Protein AF-0000000084345167 (afdb_homodimer)

Organism: NCBI:txid1533

Foldseek 3Di:
DLPPDDPVRLVVLVVLLVVLQVQLVVLQVVLVVDPDPVSSVVSNVSSVVSNVVSVVSVVNVD/DLPPDDPVRLVVLVVLLVVLQVQLVVLQVVLVVDDDPVSSVVSNVSSVVSNVVSVVSVVNVD

Secondary structure (DSSP, 8-state):
------HHHHHHHHHHHHHHHHHHHHHHHHHHT---HHHHHHHHHHHHHHHHHHHHHHTTT-/------HHHHHHHHHHHHHHHHHHHHHHHHHHT---HHHHHHHHHHHHHHHHHHHHHHTTT-

Nearest PDB structures (foldseek):
  5n5e-assembly1_e  TM=8.945E-01  e=1.577E+00  Pyrococcus furiosus COM1
  6suw-assembly3_V  TM=9.178E-01  e=2.276E+00  Rhodospirillum rubrum ATCC 11170
  2n9d-assembly1_A  TM=6.264E-01  e=3.637E-01  Homo sapiens
  6zqv-assembly1_A  TM=9.246E-01  e=3.711E+00  Spondweni virus
  4fzs-assembly1_A  TM=9.688E-01  e=5.355E+00  Homo sapiens

Radius of gyration: 15.59 Å; Cα contacts (8 Å, |Δi|>4): 112; chains: 2; bounding box: 28×46×36 Å

pLDDT: mean 93.21, std 9.83, range [45.31, 98.69]

Sequence (124 aa):
MSKNLNELELQHLRHLIGAHETISNKLNDYAKNCTDQELVQILQCDAKDALNSKEKLMTFLKMSKNLNELELQHLRHLIGAHETISNKLNDYAKNCTDQELVQILQCDAKDALNSKEKLMTFLK

Solvent-accessible surface area (backbone atoms only — not comparable to full-atom values): 6704 Å² total; per-residue (Å²): 126,85,71,88,65,55,73,67,55,50,52,51,49,51,50,52,34,49,50,25,50,52,49,20,51,51,30,44,56,48,31,74,72,46,85,53,67,69,56,27,52,52,28,47,53,50,19,49,52,28,45,49,51,25,54,59,56,49,60,69,74,103,126,82,71,89,65,54,72,67,56,50,51,50,49,51,50,51,35,49,50,25,50,52,49,19,51,51,30,45,56,48,31,74,73,47,86,51,67,69,56,27,51,50,28,47,53,51,19,50,52,28,45,50,51,26,54,60,56,49,59,70,76,101

Structure (mmCIF, N/CA/C/O backbone):
data_AF-0000000084345167-model_v1
#
loop_
_entity.id
_entity.type
_entity.pdbx_description
1 polymer 'Spore coat protein'
#
loop_
_atom_site.group_PDB
_atom_site.id
_atom_site.type_symbol
_atom_site.label_atom_id
_atom_site.label_alt_id
_atom_site.label_comp_id
_atom_site.label_asym_id
_atom_site.label_entity_id
_atom_site.label_seq_id
_atom_site.pdbx_PDB_ins_code
_atom_site.Cartn_x
_atom_site.Cartn_y
_atom_site.Cartn_z
_atom_site.occupancy
_atom_site.B_iso_or_equiv
_atom_site.auth_seq_id
_atom_site.auth_comp_id
_atom_site.auth_asym_id
_atom_site.auth_atom_id
_atom_site.pdbx_PDB_model_num
ATOM 1 N N . MET A 1 1 ? 12.602 -22.656 -2.91 1 45.91 1 MET A N 1
ATOM 2 C CA . MET A 1 1 ? 11.812 -23.469 -3.838 1 45.91 1 MET A CA 1
ATOM 3 C C . MET A 1 1 ? 11.43 -22.656 -5.074 1 45.91 1 MET A C 1
ATOM 5 O O . MET A 1 1 ? 11.117 -21.469 -4.973 1 45.91 1 MET A O 1
ATOM 9 N N . SER A 1 2 ? 11.852 -22.953 -6.199 1 52.06 2 SER A N 1
ATOM 10 C CA . SER A 1 2 ? 11.68 -22.391 -7.535 1 52.06 2 SER A CA 1
ATOM 11 C C . SER A 1 2 ? 10.219 -22.062 -7.82 1 52.06 2 SER A C 1
ATOM 13 O O . SER A 1 2 ? 9.367 -22.953 -7.812 1 52.06 2 SER A O 1
ATOM 15 N N . LYS A 1 3 ? 9.633 -20.891 -7.133 1 64.5 3 LYS A N 1
ATOM 16 C CA . LYS A 1 3 ? 8.195 -20.688 -7.238 1 64.5 3 LYS A CA 1
ATOM 17 C C . LYS A 1 3 ? 7.742 -20.703 -8.695 1 64.5 3 LYS A C 1
ATOM 19 O O . LYS A 1 3 ? 8.422 -20.156 -9.57 1 64.5 3 LYS A O 1
ATOM 24 N N . ASN A 1 4 ? 7.156 -21.797 -9.219 1 77.12 4 ASN A N 1
ATOM 25 C CA . ASN A 1 4 ? 6.59 -22.047 -10.539 1 77.12 4 ASN A CA 1
ATOM 26 C C . ASN A 1 4 ? 5.512 -21.031 -10.898 1 77.12 4 ASN A C 1
ATOM 28 O O . ASN A 1 4 ? 4.32 -21.344 -10.844 1 77.12 4 ASN A O 1
ATOM 32 N N . LEU A 1 5 ? 5.965 -19.734 -10.984 1 88.19 5 LEU A N 1
ATOM 33 C CA . LEU A 1 5 ? 5.012 -18.719 -11.43 1 88.19 5 LEU A CA 1
ATOM 34 C C . LEU A 1 5 ? 5.012 -18.609 -12.945 1 88.19 5 LEU A C 1
ATOM 36 O O . LEU A 1 5 ? 6.074 -18.672 -13.578 1 88.19 5 LEU A O 1
ATOM 40 N N . ASN A 1 6 ? 3.84 -18.547 -13.531 1 88.88 6 ASN A N 1
ATOM 41 C CA . ASN A 1 6 ? 3.771 -18.328 -14.969 1 88.88 6 ASN A CA 1
ATOM 42 C C . ASN A 1 6 ? 4.004 -16.859 -15.328 1 88.88 6 ASN A C 1
ATOM 44 O O . ASN A 1 6 ? 4.191 -16.016 -14.445 1 88.88 6 ASN A O 1
ATOM 48 N N . GLU A 1 7 ? 4.043 -16.453 -16.578 1 91.5 7 GLU A N 1
ATOM 49 C CA . GLU A 1 7 ? 4.41 -15.117 -17.016 1 91.5 7 GLU A CA 1
ATOM 50 C C . GLU A 1 7 ? 3.393 -14.086 -16.562 1 91.5 7 GLU A C 1
ATOM 52 O O . GLU A 1 7 ? 3.758 -12.961 -16.188 1 91.5 7 GLU A O 1
ATOM 57 N N . LEU A 1 8 ? 2.152 -14.438 -16.5 1 91.94 8 LEU A N 1
ATOM 58 C CA . LEU A 1 8 ? 1.102 -13.523 -16.078 1 91.94 8 LEU A CA 1
ATOM 59 C C . LEU A 1 8 ? 1.226 -13.211 -14.586 1 91.94 8 LEU A C 1
ATOM 61 O O . LEU A 1 8 ? 1.088 -12.062 -14.18 1 91.94 8 LEU A O 1
ATOM 65 N N . GLU A 1 9 ? 1.53 -14.203 -13.805 1 92.75 9 GLU A N 1
ATOM 66 C CA . GLU A 1 9 ? 1.729 -14.016 -12.375 1 92.75 9 GLU A CA 1
ATOM 67 C C . GLU A 1 9 ? 2.943 -13.133 -12.094 1 92.75 9 GLU A C 1
ATOM 69 O O . GLU A 1 9 ? 2.904 -12.281 -11.203 1 92.75 9 GLU A O 1
ATOM 74 N N . LEU A 1 10 ? 3.932 -13.273 -12.914 1 93.38 10 LEU A N 1
ATOM 75 C CA . LEU A 1 10 ? 5.129 -12.453 -12.766 1 93.38 10 LEU A CA 1
ATOM 76 C C . LEU A 1 10 ? 4.824 -10.992 -13.094 1 93.38 10 LEU A C 1
ATOM 78 O O . LEU A 1 10 ? 5.301 -10.086 -12.406 1 93.38 10 LEU A O 1
ATOM 82 N N . GLN A 1 11 ? 4.039 -10.797 -14.07 1 94.88 11 GLN A N 1
ATOM 83 C CA . GLN A 1 11 ? 3.666 -9.438 -14.438 1 94.88 11 GLN A CA 1
ATOM 84 C C . GLN A 1 11 ? 2.85 -8.773 -13.328 1 94.88 11 GLN A C 1
ATOM 86 O O . GLN A 1 11 ? 3.076 -7.609 -13 1 94.88 11 GLN A O 1
ATOM 91 N N . HIS A 1 12 ? 1.928 -9.578 -12.773 1 94.88 12 HIS A N 1
ATOM 92 C CA . HIS A 1 12 ? 1.123 -9.062 -11.672 1 94.88 12 HIS A CA 1
ATOM 93 C C . HIS A 1 12 ? 1.993 -8.719 -10.469 1 94.88 12 HIS A C 1
ATOM 95 O O . HIS A 1 12 ? 1.802 -7.676 -9.836 1 94.88 12 HIS A O 1
ATOM 101 N N . LEU A 1 13 ? 2.947 -9.523 -10.188 1 95.56 13 LEU A N 1
ATOM 102 C CA . LEU A 1 13 ? 3.854 -9.281 -9.07 1 95.56 13 LEU A CA 1
ATOM 103 C C . LEU A 1 13 ? 4.652 -7.996 -9.289 1 95.56 13 LEU A C 1
ATOM 105 O O . LEU A 1 13 ? 4.789 -7.18 -8.375 1 95.56 13 LEU A O 1
ATOM 109 N N . ARG A 1 14 ? 5.043 -7.82 -10.531 1 97.12 14 ARG A N 1
ATOM 110 C CA . ARG A 1 14 ? 5.801 -6.609 -10.828 1 97.12 14 ARG A CA 1
ATOM 111 C C . ARG A 1 14 ? 4.945 -5.363 -10.633 1 97.12 14 ARG A C 1
ATOM 113 O O . ARG A 1 14 ? 5.418 -4.352 -10.117 1 97.12 14 ARG A O 1
ATOM 120 N N . HIS A 1 15 ? 3.762 -5.48 -11 1 97.44 15 HIS A N 1
ATOM 121 C CA . HIS A 1 15 ? 2.84 -4.363 -10.844 1 97.44 15 HIS A CA 1
ATOM 122 C C . HIS A 1 15 ? 2.621 -4.031 -9.367 1 97.44 15 HIS A C 1
ATOM 124 O O . HIS A 1 15 ? 2.664 -2.863 -8.977 1 97.44 15 HIS A O 1
ATOM 130 N N . LEU A 1 16 ? 2.426 -5.078 -8.617 1 97.75 16 LEU A N 1
ATOM 131 C CA . LEU A 1 16 ? 2.172 -4.883 -7.191 1 97.75 16 LEU A CA 1
ATOM 132 C C . LEU A 1 16 ? 3.406 -4.324 -6.492 1 97.75 16 LEU A C 1
ATOM 134 O O . LEU A 1 16 ? 3.293 -3.465 -5.613 1 97.75 16 LEU A O 1
ATOM 138 N N . ILE A 1 17 ? 4.508 -4.754 -6.852 1 98.19 17 ILE A N 1
ATOM 139 C CA . ILE A 1 17 ? 5.77 -4.266 -6.305 1 98.19 17 ILE A CA 1
ATOM 140 C C . ILE A 1 17 ? 5.938 -2.785 -6.633 1 98.19 17 ILE A C 1
ATOM 142 O O . ILE A 1 17 ? 6.25 -1.979 -5.754 1 98.19 17 ILE A O 1
ATOM 146 N N . GLY A 1 18 ? 5.617 -2.436 -7.84 1 98.19 18 GLY A N 1
ATOM 147 C CA . GLY A 1 18 ? 5.66 -1.041 -8.25 1 98.19 18 GLY A CA 1
ATOM 148 C C . GLY A 1 18 ? 4.664 -0.171 -7.504 1 98.19 18 GLY A C 1
ATOM 149 O O . GLY A 1 18 ? 4.98 0.96 -7.125 1 98.19 18 GLY A O 1
ATOM 150 N N . ALA A 1 19 ? 3.547 -0.668 -7.309 1 98.06 19 ALA A N 1
ATOM 151 C CA . ALA A 1 19 ? 2.514 0.063 -6.578 1 98.06 19 ALA A CA 1
ATOM 152 C C . ALA A 1 19 ? 2.936 0.313 -5.133 1 98.06 19 ALA A C 1
ATOM 154 O O . ALA A 1 19 ? 2.764 1.418 -4.613 1 98.06 19 ALA A O 1
ATOM 155 N N . HIS A 1 20 ? 3.51 -0.676 -4.496 1 98.56 20 HIS A N 1
ATOM 156 C CA . HIS A 1 20 ? 3.984 -0.505 -3.127 1 98.56 20 HIS A CA 1
ATOM 157 C C . HIS A 1 20 ? 5.133 0.496 -3.064 1 98.56 20 HIS A C 1
ATOM 159 O O . HIS A 1 20 ? 5.211 1.303 -2.133 1 98.56 20 HIS A O 1
ATOM 165 N N . GLU A 1 21 ? 6.012 0.465 -4.016 1 98.5 21 GLU A N 1
ATOM 166 C CA . GLU A 1 21 ? 7.098 1.438 -4.09 1 98.5 21 GLU A CA 1
ATOM 167 C C . GLU A 1 21 ? 6.559 2.857 -4.234 1 98.5 21 GLU A C 1
ATOM 169 O O . GLU A 1 21 ? 7.008 3.773 -3.543 1 98.5 21 GLU A O 1
ATOM 174 N N . THR A 1 22 ? 5.609 2.98 -5.102 1 98.38 22 THR A N 1
ATOM 175 C CA . THR A 1 22 ? 4.988 4.277 -5.34 1 98.38 22 THR A CA 1
ATOM 176 C C . THR A 1 22 ? 4.316 4.797 -4.07 1 98.38 22 THR A C 1
ATOM 178 O O . THR A 1 22 ? 4.512 5.953 -3.688 1 98.38 22 THR A O 1
ATOM 181 N N . ILE A 1 23 ? 3.631 3.941 -3.381 1 98.31 23 ILE A N 1
ATOM 182 C CA . ILE A 1 23 ? 2.912 4.355 -2.18 1 98.31 23 ILE A CA 1
ATOM 183 C C . ILE A 1 23 ? 3.91 4.727 -1.085 1 98.31 23 ILE A C 1
ATOM 185 O O . ILE A 1 23 ? 3.723 5.723 -0.377 1 98.31 23 ILE A O 1
ATOM 189 N N . SER A 1 24 ? 4.941 3.939 -0.91 1 98.62 24 SER A N 1
ATOM 190 C CA . SER A 1 24 ? 5.973 4.254 0.075 1 98.62 24 SER A CA 1
ATOM 191 C C . SER A 1 24 ? 6.566 5.637 -0.167 1 98.62 24 SER A C 1
ATOM 193 O O . SER A 1 24 ? 6.723 6.426 0.769 1 98.62 24 SER A O 1
ATOM 195 N N . ASN A 1 25 ? 6.836 5.91 -1.428 1 98.25 25 ASN A N 1
ATOM 196 C CA . ASN A 1 25 ? 7.418 7.203 -1.775 1 98.25 25 ASN A CA 1
ATOM 197 C C . ASN A 1 25 ? 6.453 8.344 -1.478 1 98.25 25 ASN A C 1
ATOM 199 O O . ASN A 1 25 ? 6.859 9.383 -0.946 1 98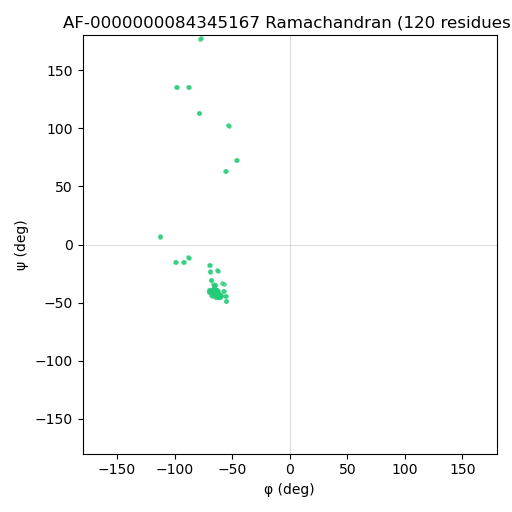.25 25 ASN A O 1
ATOM 203 N N . LYS A 1 26 ? 5.23 8.188 -1.756 1 97.88 26 LYS A N 1
ATOM 204 C CA . LYS A 1 26 ? 4.227 9.227 -1.513 1 97.88 26 LYS A CA 1
ATOM 205 C C . LYS A 1 26 ? 4.043 9.469 -0.018 1 97.88 26 LYS A C 1
ATOM 207 O O . LYS A 1 26 ? 3.918 10.617 0.417 1 97.88 26 LYS A O 1
ATOM 212 N N . LEU A 1 27 ? 3.996 8.383 0.715 1 98.31 27 LEU A N 1
ATOM 213 C CA . LEU A 1 27 ? 3.875 8.492 2.164 1 98.31 27 LEU A CA 1
ATOM 214 C C . LEU A 1 27 ? 5.051 9.266 2.752 1 98.31 27 LEU A C 1
ATOM 216 O O . LEU A 1 27 ? 4.855 10.18 3.562 1 98.31 27 LEU A O 1
ATOM 220 N N . ASN A 1 28 ? 6.238 8.961 2.279 1 98.25 28 ASN A N 1
ATOM 221 C CA . ASN A 1 28 ? 7.434 9.641 2.766 1 98.25 28 ASN A CA 1
ATOM 222 C C . ASN A 1 28 ? 7.438 11.109 2.363 1 98.25 28 ASN A C 1
ATOM 224 O O . ASN A 1 28 ? 7.785 11.977 3.17 1 98.25 28 ASN A O 1
ATOM 228 N N . ASP A 1 29 ? 7.059 11.336 1.148 1 97.44 29 ASP A N 1
ATOM 229 C CA . ASP A 1 29 ? 7.012 12.703 0.658 1 97.44 29 ASP A CA 1
ATOM 230 C C . ASP A 1 29 ? 6.027 13.547 1.466 1 97.44 29 ASP A C 1
ATOM 232 O O . ASP A 1 29 ? 6.34 14.672 1.866 1 97.44 29 ASP A O 1
ATOM 236 N N . TYR A 1 30 ? 4.91 12.961 1.723 1 96.38 30 TYR A N 1
ATOM 237 C CA . TYR A 1 30 ? 3.916 13.672 2.516 1 96.38 30 TYR A CA 1
ATOM 238 C C . TYR A 1 30 ? 4.406 13.891 3.941 1 96.38 30 TYR A C 1
ATOM 240 O O . TYR A 1 30 ? 4.211 14.961 4.52 1 96.38 30 TYR A O 1
ATOM 248 N N . ALA A 1 31 ? 5.023 12.93 4.547 1 96.81 31 ALA A N 1
ATOM 249 C CA . ALA A 1 31 ? 5.523 13.031 5.918 1 96.81 31 ALA A CA 1
ATOM 250 C C . ALA A 1 31 ? 6.512 14.18 6.059 1 96.81 31 ALA A C 1
ATOM 252 O O . ALA A 1 31 ? 6.504 14.898 7.062 1 96.81 31 ALA A O 1
ATOM 253 N N . LYS A 1 32 ? 7.289 14.461 5 1 96.25 32 LYS A N 1
ATOM 254 C CA . LYS A 1 32 ? 8.305 15.516 5.016 1 96.25 32 LYS A CA 1
ATOM 255 C C . LYS A 1 32 ? 7.66 16.891 5.062 1 96.25 32 LYS A C 1
ATOM 257 O O . LYS A 1 32 ? 8.242 17.844 5.598 1 96.25 32 LYS A O 1
ATOM 262 N N . ASN A 1 33 ? 6.465 16.938 4.605 1 91.81 33 ASN A N 1
ATOM 263 C CA . ASN A 1 33 ? 5.805 18.219 4.445 1 91.81 33 ASN A CA 1
ATOM 264 C C . ASN A 1 33 ? 4.629 18.375 5.406 1 91.81 33 ASN A C 1
ATOM 266 O O . ASN A 1 33 ? 3.84 19.312 5.285 1 91.81 33 ASN A O 1
ATOM 270 N N . CYS A 1 34 ? 4.492 17.469 6.27 1 92.44 34 CYS A N 1
ATOM 271 C CA . CYS A 1 34 ? 3.361 17.469 7.191 1 92.44 34 CYS A CA 1
ATOM 272 C C . CYS A 1 34 ? 3.764 18.062 8.539 1 92.44 34 CYS A C 1
ATOM 274 O O . CYS A 1 34 ? 4.828 17.734 9.07 1 92.44 34 CYS A O 1
ATOM 276 N N . THR A 1 35 ? 2.943 18.953 9.156 1 89.38 35 THR A N 1
ATOM 277 C CA . THR A 1 35 ? 3.316 19.656 10.375 1 89.38 35 THR A CA 1
ATOM 278 C C . THR A 1 35 ? 2.693 18.984 11.594 1 89.38 35 THR A C 1
ATOM 280 O O . THR A 1 35 ? 3.084 19.266 12.734 1 89.38 35 THR A O 1
ATOM 283 N N . ASP A 1 36 ? 1.7 18.109 11.477 1 91 36 ASP A N 1
ATOM 284 C CA . ASP A 1 36 ? 1.104 17.344 12.57 1 91 36 ASP A CA 1
ATOM 285 C C . ASP A 1 36 ? 1.98 16.156 12.953 1 91 36 ASP A C 1
ATOM 287 O O . ASP A 1 36 ? 2.09 15.188 12.203 1 91 36 ASP A O 1
ATOM 291 N N . GLN A 1 37 ? 2.527 16.188 14.117 1 91.62 37 GLN A N 1
ATOM 292 C CA . GLN A 1 37 ? 3.553 15.242 14.539 1 91.62 37 GLN A CA 1
ATOM 293 C C . GLN A 1 37 ? 2.99 13.828 14.625 1 91.62 37 GLN A C 1
ATOM 295 O O . GLN A 1 37 ? 3.684 12.859 14.312 1 91.62 37 GLN A O 1
ATOM 300 N N . GLU A 1 38 ? 1.833 13.672 15.07 1 91.69 38 GLU A N 1
ATOM 301 C CA . GLU A 1 38 ? 1.213 12.352 15.117 1 91.69 38 GLU A CA 1
ATOM 302 C C . GLU A 1 38 ? 1.036 11.773 13.719 1 91.69 38 GLU A C 1
ATOM 304 O O . GLU A 1 38 ? 1.354 10.609 13.477 1 91.69 38 GLU A O 1
ATOM 309 N N . LEU A 1 39 ? 0.567 12.562 12.836 1 93.62 39 LEU A N 1
ATOM 310 C CA . LEU A 1 39 ? 0.375 12.125 11.461 1 93.62 39 LEU A CA 1
ATOM 311 C C . LEU A 1 39 ? 1.71 11.789 10.805 1 93.62 39 LEU A C 1
ATOM 313 O O . LEU A 1 39 ? 1.816 10.805 10.07 1 93.62 39 LEU A O 1
ATOM 317 N N . VAL A 1 40 ? 2.715 12.555 11.055 1 95.62 40 VAL A N 1
ATOM 318 C CA . VAL A 1 40 ? 4.043 12.305 10.508 1 95.62 40 VAL A CA 1
ATOM 319 C C . VAL A 1 40 ? 4.516 10.906 10.914 1 95.62 40 VAL A C 1
ATOM 321 O O . VAL A 1 40 ? 5.008 10.148 10.078 1 95.62 40 VAL A O 1
ATOM 324 N N . GLN A 1 41 ? 4.27 10.5 12.086 1 96.31 41 GLN A N 1
ATOM 325 C CA . GLN A 1 41 ? 4.691 9.188 12.57 1 96.31 41 GLN A CA 1
ATOM 326 C C . GLN A 1 41 ? 3.906 8.07 11.898 1 96.31 41 GLN A C 1
ATOM 328 O O . GLN A 1 41 ? 4.48 7.047 11.508 1 96.31 41 GLN A O 1
ATOM 333 N N . ILE A 1 42 ? 2.699 8.352 11.773 1 95.88 42 ILE A N 1
ATOM 334 C CA . ILE A 1 42 ? 1.848 7.34 11.156 1 95.88 42 ILE A CA 1
ATOM 335 C C . ILE A 1 42 ? 2.246 7.16 9.688 1 95.88 42 ILE A C 1
ATOM 337 O O . ILE A 1 42 ? 2.367 6.031 9.203 1 95.88 42 ILE A O 1
ATOM 341 N N . LEU A 1 43 ? 2.488 8.297 9.07 1 97.81 43 LEU A N 1
ATOM 342 C CA . LEU A 1 43 ? 2.883 8.25 7.664 1 97.81 43 LEU A CA 1
ATOM 343 C C . LEU A 1 43 ? 4.211 7.516 7.5 1 97.81 43 LEU A C 1
ATOM 345 O O . LEU A 1 43 ? 4.363 6.707 6.582 1 97.81 43 LEU A O 1
ATOM 349 N N . GLN A 1 44 ? 5.102 7.688 8.312 1 98.12 44 GLN A N 1
ATOM 350 C CA . GLN A 1 44 ? 6.406 7.043 8.234 1 98.12 44 GLN A CA 1
ATOM 351 C C . GLN A 1 44 ? 6.301 5.547 8.516 1 98.12 44 GLN A C 1
ATOM 353 O O . GLN A 1 44 ? 6.961 4.738 7.855 1 98.12 44 GLN A O 1
ATOM 358 N N . CYS A 1 45 ? 5.508 5.176 9.43 1 97.5 45 CYS A N 1
ATOM 359 C CA . CYS A 1 45 ? 5.285 3.764 9.711 1 97.5 45 CYS A CA 1
ATOM 360 C C . CYS A 1 45 ? 4.648 3.062 8.516 1 97.5 45 CYS A C 1
ATOM 362 O O . CYS A 1 45 ? 5.078 1.975 8.125 1 97.5 45 CYS A O 1
ATOM 364 N N . ASP A 1 46 ? 3.707 3.736 7.938 1 98 46 ASP A N 1
ATOM 365 C CA . ASP A 1 46 ? 3.033 3.172 6.773 1 98 46 ASP A CA 1
ATOM 366 C C . ASP A 1 46 ? 3.992 3.039 5.594 1 98 46 ASP A C 1
ATOM 368 O O . ASP A 1 46 ? 3.904 2.082 4.82 1 98 46 ASP A O 1
ATOM 372 N N . ALA A 1 47 ? 4.859 3.963 5.488 1 98.5 47 ALA A N 1
ATOM 373 C CA . ALA A 1 47 ? 5.855 3.9 4.422 1 98.5 47 ALA A CA 1
ATOM 374 C C . ALA A 1 47 ? 6.766 2.688 4.59 1 98.5 47 ALA A C 1
ATOM 376 O O . ALA A 1 47 ? 7.074 1.995 3.619 1 98.5 47 ALA A O 1
ATOM 377 N N . LYS A 1 48 ? 7.102 2.416 5.77 1 98.19 48 LYS A N 1
ATOM 378 C CA . LYS A 1 48 ? 7.938 1.255 6.062 1 98.19 48 LYS A CA 1
ATOM 379 C C . LYS A 1 48 ? 7.191 -0.046 5.781 1 98.19 48 LYS A C 1
ATOM 381 O O . LYS A 1 48 ? 7.77 -0.993 5.242 1 98.19 48 LYS A O 1
ATOM 386 N N . ASP A 1 49 ? 5.98 -0.014 6.168 1 97.62 49 ASP A N 1
ATOM 387 C CA . ASP A 1 49 ? 5.172 -1.201 5.91 1 97.62 49 ASP A CA 1
ATOM 388 C C . ASP A 1 49 ? 5.055 -1.471 4.41 1 97.62 49 ASP A C 1
ATOM 390 O O . ASP A 1 49 ? 5.16 -2.617 3.971 1 97.62 49 ASP A O 1
ATOM 394 N N . ALA A 1 50 ? 4.848 -0.419 3.68 1 98.31 50 ALA A N 1
ATOM 395 C CA . ALA A 1 50 ? 4.754 -0.56 2.229 1 98.31 50 ALA A CA 1
ATOM 396 C C . ALA A 1 50 ? 6.07 -1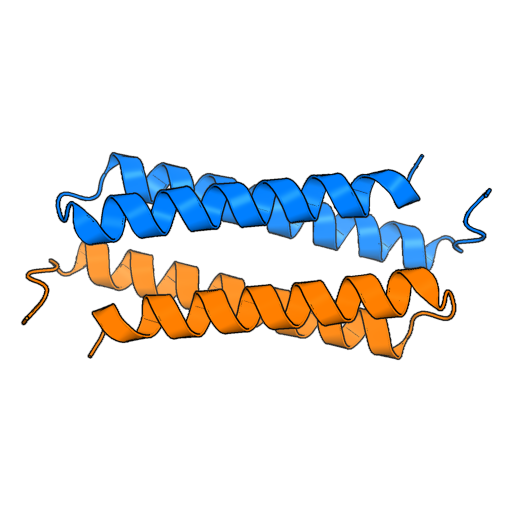.058 1.639 1 98.31 50 ALA A C 1
ATOM 398 O O . ALA A 1 50 ? 6.074 -1.896 0.734 1 98.31 50 ALA A O 1
ATOM 399 N N . LEU A 1 51 ? 7.152 -0.593 2.148 1 98.25 51 LEU A N 1
ATOM 400 C CA . LEU A 1 51 ? 8.469 -1.036 1.695 1 98.25 51 LEU A CA 1
ATOM 401 C C . LEU A 1 51 ? 8.688 -2.51 2.023 1 98.25 51 LEU A C 1
ATOM 403 O O . LEU A 1 51 ? 9.195 -3.266 1.195 1 98.25 51 LEU A O 1
ATOM 407 N N . ASN A 1 52 ? 8.273 -2.906 3.182 1 97.62 52 ASN A N 1
ATOM 408 C CA . ASN A 1 52 ? 8.383 -4.305 3.588 1 97.62 52 ASN A CA 1
ATOM 409 C C . ASN A 1 52 ? 7.559 -5.215 2.678 1 97.62 52 ASN A C 1
ATOM 411 O O . ASN A 1 52 ? 8.008 -6.301 2.309 1 97.62 52 ASN A O 1
ATOM 415 N N . SER A 1 53 ? 6.391 -4.754 2.385 1 97.5 53 SER A N 1
ATOM 416 C CA . SER A 1 53 ? 5.551 -5.527 1.475 1 97.5 53 SER A CA 1
ATOM 417 C C . SER A 1 53 ? 6.215 -5.68 0.109 1 97.5 53 SER A C 1
ATOM 419 O O . SER A 1 53 ? 6.215 -6.77 -0.468 1 97.5 53 SER A O 1
ATOM 421 N N . LYS A 1 54 ? 6.75 -4.645 -0.381 1 97.94 54 LYS A N 1
ATOM 422 C CA . LYS A 1 54 ? 7.492 -4.684 -1.638 1 97.94 54 LYS A CA 1
ATOM 423 C C . LYS A 1 54 ? 8.602 -5.723 -1.589 1 97.94 54 LYS A C 1
ATOM 425 O O . LYS A 1 54 ? 8.734 -6.547 -2.498 1 97.94 54 LYS A O 1
ATOM 430 N N . GLU A 1 55 ? 9.336 -5.668 -0.55 1 97.19 55 GLU A N 1
ATOM 431 C CA . GLU A 1 55 ? 10.5 -6.547 -0.416 1 97.19 55 GLU A CA 1
ATOM 432 C C . GLU A 1 55 ? 10.07 -8.008 -0.309 1 97.19 55 GLU A C 1
ATOM 434 O O . GLU A 1 55 ? 10.703 -8.891 -0.896 1 97.19 55 GLU A O 1
ATOM 439 N N . LYS A 1 56 ? 9.062 -8.258 0.393 1 96 56 LYS A N 1
ATOM 440 C CA . LYS A 1 56 ? 8.531 -9.617 0.533 1 96 56 LYS A CA 1
ATOM 441 C C . LYS A 1 56 ? 8.102 -10.18 -0.818 1 96 56 LYS A C 1
ATOM 443 O O . LYS A 1 56 ? 8.43 -11.32 -1.153 1 96 56 LYS A O 1
ATOM 448 N N . LEU A 1 57 ? 7.414 -9.383 -1.571 1 95.94 57 LEU A N 1
ATOM 449 C CA . LEU A 1 57 ? 6.938 -9.836 -2.875 1 95.94 57 LEU A CA 1
ATOM 450 C C . LEU A 1 57 ? 8.102 -10.031 -3.838 1 95.94 57 LEU A C 1
ATOM 452 O O . LEU A 1 57 ? 8.062 -10.93 -4.688 1 95.94 57 LEU A O 1
ATOM 456 N N . MET A 1 58 ? 9.094 -9.273 -3.648 1 95.56 58 MET A N 1
ATOM 457 C CA . MET A 1 58 ? 10.266 -9.336 -4.516 1 95.56 58 MET A CA 1
ATOM 458 C C . MET A 1 58 ? 10.945 -10.703 -4.422 1 95.56 58 MET A C 1
ATOM 460 O O . MET A 1 58 ? 11.586 -11.156 -5.371 1 95.56 58 MET A O 1
ATOM 464 N N . THR A 1 59 ? 10.742 -11.422 -3.369 1 94.25 59 THR A N 1
ATOM 465 C CA . THR A 1 59 ? 11.383 -12.711 -3.17 1 94.25 59 THR A CA 1
ATOM 466 C C . THR A 1 59 ? 10.82 -13.75 -4.137 1 94.25 59 THR A C 1
ATOM 468 O O . THR A 1 59 ? 11.461 -14.766 -4.41 1 94.25 59 THR A O 1
ATOM 471 N N . PHE A 1 60 ? 9.711 -13.523 -4.715 1 92.06 60 PHE A N 1
ATOM 472 C CA . PHE A 1 60 ? 9.078 -14.453 -5.641 1 92.06 60 PHE A CA 1
ATOM 473 C C . PHE A 1 60 ? 9.57 -14.219 -7.066 1 92.06 60 PHE A C 1
ATOM 475 O O . PHE A 1 60 ? 9.305 -15.023 -7.961 1 92.06 60 PHE A O 1
ATOM 482 N N . LEU A 1 61 ? 10.258 -13.125 -7.219 1 90 61 LEU A N 1
ATOM 483 C CA . LEU A 1 61 ? 10.789 -12.836 -8.547 1 90 61 LEU A CA 1
ATOM 484 C C . LEU A 1 61 ? 12.203 -13.383 -8.695 1 90 61 LEU A C 1
ATOM 486 O O . LEU A 1 61 ? 12.742 -13.43 -9.805 1 90 61 LEU A O 1
ATOM 490 N N . LYS A 1 62 ? 12.836 -13.734 -7.613 1 82.31 62 LYS A N 1
ATOM 491 C CA . LYS A 1 62 ? 14.188 -14.289 -7.648 1 82.31 62 LYS A CA 1
ATOM 492 C C . LYS A 1 62 ? 14.156 -15.797 -7.887 1 82.31 62 LYS A C 1
ATOM 494 O O . LYS A 1 62 ? 13.18 -16.469 -7.539 1 82.31 62 LYS A O 1
ATOM 499 N N . MET B 1 1 ? -9.25 14.438 19.297 1 45.31 1 MET B N 1
ATOM 500 C CA . MET B 1 1 ? -8.688 15.773 19.156 1 45.31 1 MET B CA 1
ATOM 501 C C . MET B 1 1 ? -8.773 16.266 17.719 1 45.31 1 MET B C 1
ATOM 503 O O . MET B 1 1 ? -8.586 15.492 16.781 1 45.31 1 MET B O 1
ATOM 507 N N . SER B 1 2 ? -9.445 17.25 17.391 1 52.62 2 SER B N 1
ATOM 508 C CA . SER B 1 2 ? -9.734 17.953 16.156 1 52.62 2 SER B CA 1
ATOM 509 C C . SER B 1 2 ? -8.461 18.203 15.352 1 52.62 2 SER B C 1
ATOM 511 O O . SER B 1 2 ? -7.555 18.891 15.82 1 52.62 2 SER B O 1
ATOM 513 N N . LYS B 1 3 ? -7.828 17.047 14.664 1 64.31 3 LYS B N 1
ATOM 514 C CA . LYS B 1 3 ? -6.512 17.234 14.062 1 64.31 3 LYS B CA 1
ATOM 515 C C . LYS B 1 3 ? -6.508 18.422 13.117 1 64.31 3 LYS B C 1
ATOM 517 O O . LYS B 1 3 ? -7.488 18.672 12.406 1 64.31 3 LYS B O 1
ATOM 522 N N . ASN B 1 4 ? -5.977 19.594 13.477 1 77.12 4 ASN B N 1
ATOM 523 C CA . ASN B 1 4 ? -5.816 20.859 12.75 1 77.12 4 ASN B CA 1
ATOM 524 C C . ASN B 1 4 ? -5.055 20.656 11.445 1 77.12 4 ASN B C 1
ATOM 526 O O . ASN B 1 4 ? -3.867 20.969 11.359 1 77.12 4 ASN B O 1
ATOM 530 N N . LEU B 1 5 ? -5.707 19.828 10.531 1 88.62 5 LEU B N 1
ATOM 531 C CA . LEU B 1 5 ? -5.094 19.688 9.219 1 88.62 5 LEU B CA 1
ATOM 532 C C . LEU B 1 5 ? -5.582 20.766 8.266 1 88.62 5 LEU B C 1
ATOM 534 O O . LEU B 1 5 ? -6.762 21.125 8.281 1 88.62 5 LEU B O 1
ATOM 538 N N . ASN B 1 6 ? -4.66 21.359 7.531 1 89.12 6 ASN B N 1
ATOM 539 C CA . ASN B 1 6 ? -5.07 22.328 6.523 1 89.12 6 ASN B CA 1
ATOM 540 C C . ASN B 1 6 ? -5.617 21.641 5.273 1 89.12 6 ASN B C 1
ATOM 542 O O . ASN B 1 6 ? -5.645 20.422 5.191 1 89.12 6 ASN B O 1
ATOM 546 N N . GLU B 1 7 ? -6.086 22.344 4.27 1 91.69 7 GLU B N 1
ATOM 547 C CA . GLU B 1 7 ? -6.766 21.797 3.1 1 91.69 7 GLU B CA 1
ATOM 548 C C . GLU B 1 7 ? -5.816 20.938 2.264 1 91.69 7 GLU B C 1
ATOM 550 O O . GLU B 1 7 ? -6.215 19.906 1.723 1 91.69 7 GLU B O 1
ATOM 555 N N . LEU B 1 8 ? -4.59 21.312 2.184 1 92.19 8 LEU B N 1
ATOM 556 C CA . LEU B 1 8 ? -3.607 20.562 1.408 1 92.19 8 LEU B CA 1
ATOM 557 C C . LEU B 1 8 ? -3.318 19.219 2.055 1 92.1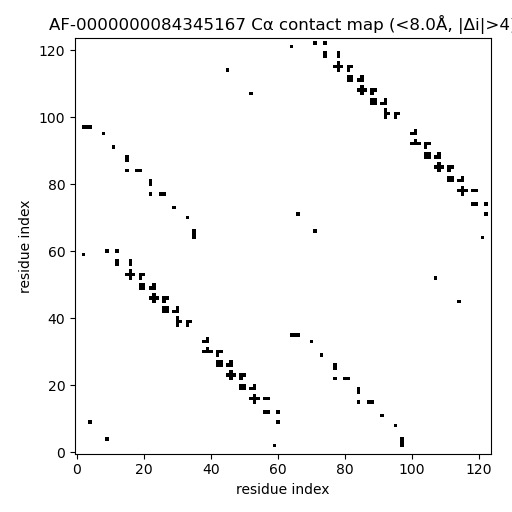9 8 LEU B C 1
ATOM 559 O O . LEU B 1 8 ? -3.234 18.203 1.363 1 92.19 8 LEU B O 1
ATOM 563 N N . GLU B 1 9 ? -3.211 19.203 3.352 1 93 9 GLU B N 1
ATOM 564 C CA . GLU B 1 9 ? -2.988 17.953 4.086 1 93 9 GLU B CA 1
ATOM 565 C C . GLU B 1 9 ? -4.176 17.016 3.938 1 93 9 GLU B C 1
ATOM 567 O O . GLU B 1 9 ? -3.998 15.797 3.783 1 93 9 GLU B O 1
ATOM 572 N N . LEU B 1 10 ? -5.336 17.578 3.881 1 93.5 10 LEU B N 1
ATOM 573 C CA . LEU B 1 10 ? -6.539 16.766 3.695 1 93.5 10 LEU B CA 1
ATOM 574 C C . LEU B 1 10 ? -6.57 16.156 2.303 1 93.5 10 LEU B C 1
ATOM 576 O O . LEU B 1 10 ? -6.938 14.984 2.145 1 93.5 10 LEU B O 1
ATOM 580 N N . GLN B 1 11 ? -6.16 16.891 1.362 1 94.94 11 GLN B N 1
ATOM 581 C CA . GLN B 1 11 ? -6.121 16.359 -0 1 94.94 11 GLN B CA 1
ATOM 582 C C . GLN B 1 11 ? -5.117 15.227 -0.126 1 94.94 11 GLN B C 1
ATOM 584 O O . GLN B 1 11 ? -5.402 14.211 -0.759 1 94.94 11 GLN B O 1
ATOM 589 N N . HIS B 1 12 ? -3.965 15.445 0.526 1 94.94 12 HIS B N 1
ATOM 590 C CA . HIS B 1 12 ? -2.951 14.391 0.504 1 94.94 12 HIS B CA 1
ATOM 591 C C . HIS B 1 12 ? -3.453 13.125 1.191 1 94.94 12 HIS B C 1
ATOM 593 O O . HIS B 1 12 ? -3.232 12.023 0.697 1 94.94 12 HIS B O 1
ATOM 599 N N . LEU B 1 13 ? -4.137 13.273 2.26 1 95.69 13 LEU B N 1
ATOM 600 C CA . LEU B 1 13 ? -4.688 12.133 2.982 1 95.69 13 LEU B CA 1
ATOM 601 C C . LEU B 1 13 ? -5.695 11.375 2.121 1 95.69 13 LEU B C 1
ATOM 603 O O . LEU B 1 13 ? -5.668 10.148 2.059 1 95.69 13 LEU B O 1
ATOM 607 N N . ARG B 1 14 ? -6.48 12.156 1.399 1 97.12 14 ARG B N 1
ATOM 608 C CA . ARG B 1 14 ? -7.465 11.508 0.54 1 97.12 14 ARG B CA 1
ATOM 609 C C . ARG B 1 14 ? -6.785 10.703 -0.565 1 97.12 14 ARG B C 1
ATOM 611 O O . ARG B 1 14 ? -7.227 9.602 -0.897 1 97.12 14 ARG B O 1
ATOM 618 N N . HIS B 1 15 ? -5.762 11.234 -1.047 1 97.44 15 HIS B N 1
ATOM 619 C CA . HIS B 1 15 ? -5.016 10.547 -2.092 1 97.44 15 HIS B CA 1
ATOM 620 C C . HIS B 1 15 ? -4.41 9.242 -1.57 1 97.44 15 HIS B C 1
ATOM 622 O O . HIS B 1 15 ? -4.508 8.203 -2.225 1 97.44 15 HIS B O 1
ATOM 628 N N . LEU B 1 16 ? -3.838 9.352 -0.4 1 97.75 16 LEU B N 1
ATOM 629 C CA . LEU B 1 16 ? -3.197 8.18 0.187 1 97.75 16 LEU B C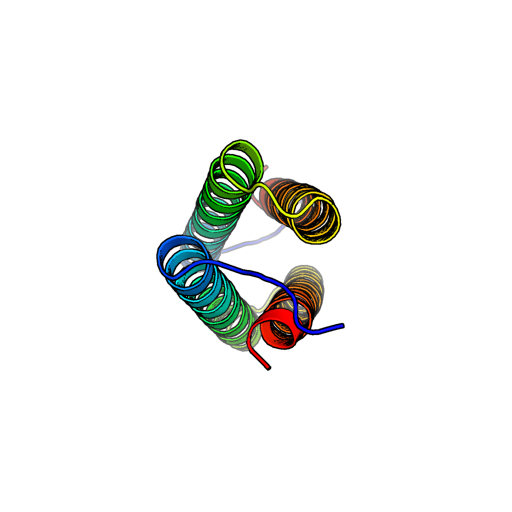A 1
ATOM 630 C C . LEU B 1 16 ? -4.23 7.109 0.529 1 97.75 16 LEU B C 1
ATOM 632 O O . LEU B 1 16 ? -3.984 5.918 0.335 1 97.75 16 LEU B O 1
ATOM 636 N N . ILE B 1 17 ? -5.312 7.5 0.998 1 98.19 17 ILE B N 1
ATOM 637 C CA . ILE B 1 17 ? -6.406 6.59 1.319 1 98.19 17 ILE B CA 1
ATOM 638 C C . ILE B 1 17 ? -6.883 5.887 0.05 1 98.19 17 ILE B C 1
ATOM 640 O O . ILE B 1 17 ? -7.027 4.66 0.03 1 98.19 17 ILE B O 1
ATOM 644 N N . GLY B 1 18 ? -7.008 6.633 -1.003 1 98.25 18 GLY B N 1
ATOM 645 C CA . GLY B 1 18 ? -7.375 6.059 -2.285 1 98.25 18 GLY B CA 1
ATOM 646 C C . GLY B 1 18 ? -6.34 5.09 -2.826 1 98.25 18 GLY B C 1
ATOM 647 O O . GLY B 1 18 ? -6.691 4.047 -3.379 1 98.25 18 GLY B O 1
ATOM 648 N N . ALA B 1 19 ? -5.152 5.414 -2.68 1 98.06 19 ALA B N 1
ATOM 649 C CA . ALA B 1 19 ? -4.066 4.551 -3.135 1 98.06 19 ALA B CA 1
ATOM 650 C C . ALA B 1 19 ? -4.062 3.227 -2.373 1 98.06 19 ALA B C 1
ATOM 652 O O . ALA B 1 19 ? -3.906 2.16 -2.971 1 98.06 19 ALA B O 1
ATOM 653 N N . HIS B 1 20 ? -4.25 3.273 -1.071 1 98.56 20 HIS B N 1
ATOM 654 C CA . HIS B 1 20 ? -4.309 2.053 -0.276 1 98.56 20 HIS B CA 1
ATOM 655 C C . HIS B 1 20 ? -5.516 1.203 -0.659 1 98.56 20 HIS B C 1
ATOM 657 O O . HIS B 1 20 ? -5.422 -0.025 -0.719 1 98.56 20 HIS B O 1
ATOM 663 N N . GLU B 1 21 ? -6.629 1.827 -0.915 1 98.5 21 GLU B N 1
ATOM 664 C CA . GLU B 1 21 ? -7.816 1.108 -1.369 1 98.5 21 GLU B CA 1
ATOM 665 C C . GLU B 1 21 ? -7.562 0.41 -2.701 1 98.5 21 GLU B C 1
ATOM 667 O O . GLU B 1 21 ? -7.914 -0.759 -2.873 1 98.5 21 GLU B O 1
ATOM 672 N N . THR B 1 22 ? -6.961 1.132 -3.584 1 98.38 22 THR B N 1
ATOM 673 C CA . THR B 1 22 ? -6.641 0.587 -4.898 1 98.38 22 THR B CA 1
ATOM 674 C C . THR B 1 22 ? -5.703 -0.61 -4.773 1 98.38 22 THR B C 1
ATOM 676 O O . THR B 1 22 ? -5.941 -1.657 -5.379 1 98.38 22 THR B O 1
ATOM 679 N N . ILE B 1 23 ? -4.711 -0.499 -3.93 1 98.31 23 ILE B N 1
ATOM 680 C CA . ILE B 1 23 ? -3.732 -1.57 -3.773 1 98.31 23 ILE B CA 1
ATOM 681 C C . ILE B 1 23 ? -4.398 -2.787 -3.137 1 98.31 23 ILE B C 1
ATOM 683 O O . ILE B 1 23 ? -4.164 -3.924 -3.555 1 98.31 23 ILE B O 1
ATOM 687 N N . SER B 1 24 ? -5.195 -2.578 -2.127 1 98.69 24 SER B N 1
ATOM 688 C CA . SER B 1 24 ? -5.914 -3.68 -1.496 1 98.69 24 SER B CA 1
ATOM 689 C C . SER B 1 24 ? -6.754 -4.449 -2.512 1 98.69 24 SER B C 1
ATOM 691 O O . SER B 1 24 ? -6.734 -5.684 -2.535 1 98.69 24 SER B O 1
ATOM 693 N N . ASN B 1 25 ? -7.434 -3.691 -3.344 1 98.25 25 ASN B N 1
ATOM 694 C CA . ASN B 1 25 ? -8.273 -4.32 -4.355 1 98.25 25 ASN B CA 1
ATOM 695 C C . ASN B 1 25 ? -7.445 -5.125 -5.352 1 98.25 25 ASN B C 1
ATOM 697 O O . ASN B 1 25 ? -7.82 -6.242 -5.719 1 98.25 25 ASN B O 1
ATOM 701 N N . LYS B 1 26 ? -6.355 -4.633 -5.77 1 97.88 26 LYS B N 1
ATOM 702 C CA . LYS B 1 26 ? -5.492 -5.32 -6.727 1 97.88 26 LYS B CA 1
ATOM 703 C C . LYS B 1 26 ? -4.898 -6.59 -6.117 1 97.88 26 LYS B C 1
ATOM 705 O O . LYS B 1 26 ? -4.82 -7.625 -6.785 1 97.88 26 LYS B O 1
ATOM 710 N N . LEU B 1 27 ? -4.477 -6.465 -4.879 1 98.31 27 LEU B N 1
ATOM 711 C CA . LEU B 1 27 ? -3.939 -7.625 -4.172 1 98.31 27 LEU B CA 1
ATOM 712 C C . LEU B 1 27 ? -4.984 -8.734 -4.074 1 98.31 27 LEU B C 1
ATOM 714 O O . LEU B 1 27 ? -4.691 -9.891 -4.367 1 98.31 27 LEU B O 1
ATOM 718 N N . ASN B 1 28 ? -6.191 -8.352 -3.748 1 98.25 28 ASN B N 1
ATOM 719 C CA . ASN B 1 28 ? -7.27 -9.328 -3.631 1 98.25 28 ASN B CA 1
ATOM 720 C C . ASN B 1 28 ? -7.613 -9.945 -4.98 1 98.25 28 ASN B C 1
ATOM 722 O O . ASN B 1 28 ? -7.828 -11.156 -5.078 1 98.25 28 ASN B O 1
ATOM 726 N N . ASP B 1 29 ? -7.664 -9.094 -5.961 1 97.5 29 ASP B N 1
ATOM 727 C CA . ASP B 1 29 ? -7.973 -9.578 -7.305 1 97.5 29 ASP B CA 1
ATOM 728 C C . ASP B 1 29 ? -6.922 -10.578 -7.777 1 97.5 29 ASP B C 1
ATOM 730 O O . ASP B 1 29 ? -7.266 -11.641 -8.312 1 97.5 29 ASP B O 1
ATOM 734 N N . TYR B 1 30 ? -5.715 -10.25 -7.523 1 96.38 30 TYR B N 1
ATOM 735 C CA . TYR B 1 30 ? -4.645 -11.164 -7.914 1 96.38 30 TYR B CA 1
ATOM 736 C C . TYR B 1 30 ? -4.711 -12.453 -7.117 1 96.38 30 TYR B C 1
ATOM 738 O O . TYR B 1 30 ? -4.516 -13.547 -7.664 1 96.38 30 TYR B O 1
ATOM 746 N N . ALA B 1 31 ? -4.953 -12.414 -5.852 1 96.81 31 ALA B N 1
ATOM 747 C CA . ALA B 1 31 ? -5.027 -13.586 -4.996 1 96.81 31 ALA B CA 1
ATOM 748 C C . ALA B 1 31 ? -6.086 -14.57 -5.496 1 96.81 31 ALA B C 1
ATOM 750 O O . ALA B 1 31 ? -5.879 -15.781 -5.473 1 96.81 31 ALA B O 1
ATOM 751 N N . LYS B 1 32 ? -7.18 -14.031 -6.07 1 96.31 32 LYS B N 1
ATOM 752 C CA . LYS B 1 32 ? -8.281 -14.859 -6.555 1 96.31 32 LYS B CA 1
ATOM 753 C C . LYS B 1 32 ? -7.871 -15.664 -7.781 1 96.31 32 LYS B C 1
ATOM 755 O O . LYS B 1 32 ? -8.406 -16.75 -8.023 1 96.31 32 LYS B O 1
ATOM 760 N N . ASN B 1 33 ? -6.887 -15.172 -8.43 1 91.75 33 ASN B N 1
ATOM 761 C CA . ASN B 1 33 ? -6.508 -15.766 -9.711 1 91.75 33 ASN B CA 1
ATOM 762 C C . ASN B 1 33 ? -5.141 -16.438 -9.633 1 91.75 33 ASN B C 1
ATOM 764 O O . ASN B 1 33 ? -4.582 -16.828 -10.656 1 91.75 33 ASN B O 1
ATOM 768 N N . CYS B 1 34 ? -4.609 -16.5 -8.484 1 92.38 34 CYS B N 1
ATOM 769 C CA . CYS B 1 34 ? -3.27 -17.047 -8.32 1 92.38 34 C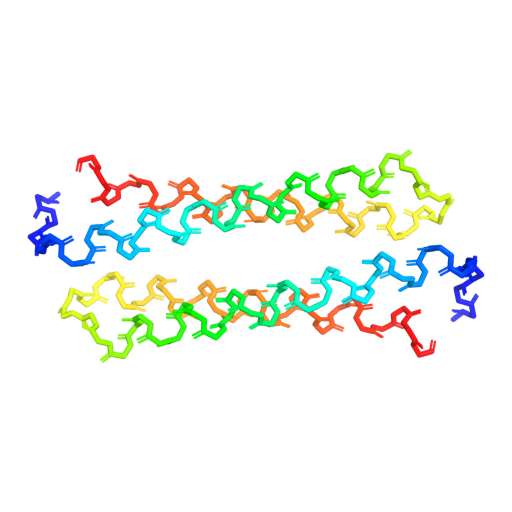YS B CA 1
ATOM 770 C C . CYS B 1 34 ? -3.332 -18.5 -7.859 1 92.38 34 CYS B C 1
ATOM 772 O O . CYS B 1 34 ? -4.125 -18.844 -6.98 1 92.38 34 CYS B O 1
ATOM 774 N N . THR B 1 35 ? -2.516 -19.406 -8.445 1 89.06 35 THR B N 1
ATOM 775 C CA . THR B 1 35 ? -2.607 -20.828 -8.156 1 89.06 35 THR B CA 1
ATOM 776 C C . THR B 1 35 ? -1.547 -21.25 -7.145 1 89.06 35 THR B C 1
ATOM 778 O O . THR B 1 35 ? -1.615 -22.344 -6.586 1 89.06 35 THR B O 1
ATOM 781 N N . ASP B 1 36 ? -0.509 -20.469 -6.855 1 90.81 36 ASP B N 1
ATOM 782 C CA . ASP B 1 36 ? 0.5 -20.75 -5.84 1 90.81 36 ASP B CA 1
ATOM 783 C C . ASP B 1 36 ? -0.027 -20.422 -4.441 1 90.81 36 ASP B C 1
ATOM 785 O O . ASP B 1 36 ? -0.21 -19.25 -4.098 1 90.81 36 ASP B O 1
ATOM 789 N N . GLN B 1 37 ? -0.198 -21.406 -3.656 1 91.56 37 GLN B N 1
ATOM 790 C CA . GLN B 1 37 ? -0.893 -21.281 -2.379 1 91.56 37 GLN B CA 1
ATOM 791 C C . GLN B 1 37 ? -0.127 -20.375 -1.422 1 91.56 37 GLN B C 1
ATOM 793 O O . GLN B 1 37 ? -0.732 -19.641 -0.647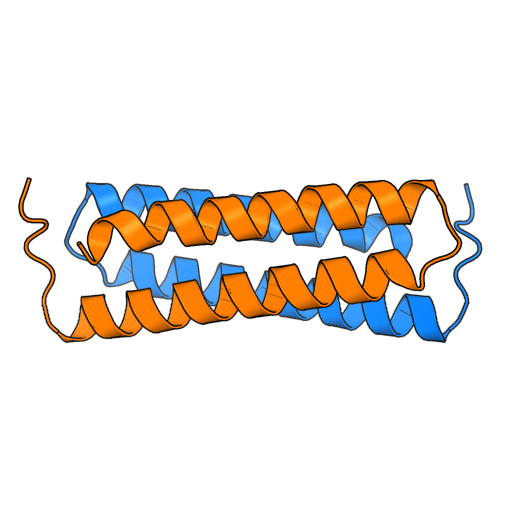 1 91.56 37 GLN B O 1
ATOM 798 N N . GLU B 1 38 ? 1.125 -20.453 -1.391 1 91.69 38 GLU B N 1
ATOM 799 C CA . GLU B 1 38 ? 1.922 -19.562 -0.543 1 91.69 38 GLU B CA 1
ATOM 800 C C . GLU B 1 38 ? 1.754 -18.109 -0.954 1 91.69 38 GLU B C 1
ATOM 802 O O . GLU B 1 38 ? 1.557 -17.234 -0.104 1 91.69 38 GLU B O 1
ATOM 807 N N . LEU B 1 39 ? 1.802 -17.859 -2.205 1 93.56 39 LEU B N 1
ATOM 808 C CA . LEU B 1 39 ? 1.634 -16.516 -2.713 1 93.56 39 LEU B CA 1
ATOM 809 C C . LEU B 1 39 ? 0.229 -15.992 -2.424 1 93.56 39 LEU B C 1
ATOM 811 O O . LEU B 1 39 ? 0.055 -14.82 -2.064 1 93.56 39 LEU B O 1
ATOM 815 N N . VAL B 1 40 ? -0.758 -16.812 -2.553 1 95.69 40 VAL B N 1
ATOM 816 C CA . VAL B 1 40 ? -2.137 -16.422 -2.271 1 95.69 40 VAL B CA 1
ATOM 817 C C . VAL B 1 40 ? -2.25 -15.93 -0.833 1 95.69 40 VAL B C 1
ATOM 819 O O . VAL B 1 40 ? -2.852 -14.883 -0.579 1 95.69 40 VAL B O 1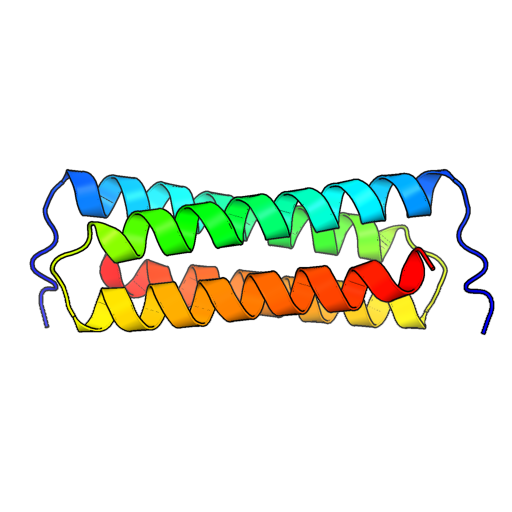
ATOM 822 N N . GLN B 1 41 ? -1.608 -16.531 0.071 1 96.38 41 GLN B N 1
ATOM 823 C CA . GLN B 1 41 ? -1.662 -16.141 1.476 1 96.38 41 GLN B CA 1
ATOM 824 C C . GLN B 1 41 ? -0.958 -14.805 1.704 1 96.38 41 GLN B C 1
ATOM 826 O O . GLN B 1 41 ? -1.461 -13.953 2.436 1 96.38 41 GLN B O 1
ATOM 831 N N . ILE B 1 42 ? 0.102 -14.719 1.05 1 95.88 42 ILE B N 1
ATOM 832 C CA . ILE B 1 42 ? 0.866 -13.484 1.203 1 95.88 42 ILE B CA 1
ATOM 833 C C . ILE B 1 42 ? 0.074 -12.312 0.628 1 95.88 42 ILE B C 1
ATOM 835 O O . ILE B 1 42 ? -0.02 -11.25 1.253 1 95.88 42 ILE B O 1
ATOM 839 N N . LEU B 1 43 ? -0.517 -12.586 -0.507 1 97.75 43 LEU B N 1
ATOM 840 C CA . LEU B 1 43 ? -1.305 -11.539 -1.151 1 97.75 43 LEU B CA 1
ATOM 841 C C . LEU B 1 43 ? -2.496 -11.141 -0.286 1 97.75 43 LEU B C 1
ATOM 843 O O . LEU B 1 43 ? -2.799 -9.953 -0.144 1 97.75 43 LEU B O 1
ATOM 847 N N . GLN B 1 44 ? -3.105 -12.008 0.318 1 98.12 44 GLN B N 1
ATOM 848 C CA . GLN B 1 44 ? -4.266 -11.734 1.16 1 98.12 44 GLN B CA 1
ATOM 849 C C . GLN B 1 44 ? -3.859 -10.992 2.43 1 98.12 44 GLN B C 1
ATOM 851 O O . GLN B 1 44 ? -4.562 -10.078 2.873 1 98.12 44 GLN B O 1
ATOM 856 N N . CYS B 1 45 ? -2.779 -11.336 2.986 1 97.5 45 CYS B N 1
ATOM 857 C CA . CYS B 1 45 ? -2.273 -10.633 4.16 1 97.5 45 CYS B CA 1
ATOM 858 C C . CYS B 1 45 ? -1.933 -9.188 3.824 1 97.5 45 CYS B C 1
ATOM 860 O O . CYS B 1 45 ? -2.297 -8.266 4.562 1 97.5 45 CYS B O 1
ATOM 862 N N . ASP B 1 46 ? -1.325 -9.023 2.693 1 98 46 ASP B N 1
ATOM 863 C CA . ASP B 1 46 ? -0.959 -7.68 2.258 1 98 46 ASP B CA 1
ATOM 864 C C . ASP B 1 46 ? -2.201 -6.836 1.977 1 98 46 ASP B C 1
ATOM 866 O O . ASP B 1 46 ? -2.213 -5.629 2.238 1 98 46 ASP B O 1
ATOM 870 N N . ALA B 1 47 ? -3.189 -7.473 1.476 1 98.5 47 ALA B N 1
ATOM 871 C CA . ALA B 1 47 ? -4.441 -6.766 1.216 1 98.5 47 ALA B CA 1
ATOM 872 C C . ALA B 1 47 ? -5.07 -6.27 2.514 1 98.5 47 ALA B C 1
ATOM 874 O O . ALA B 1 47 ? -5.559 -5.137 2.582 1 98.5 47 ALA B O 1
ATOM 875 N N . LYS B 1 48 ? -4.988 -7.043 3.496 1 98.25 48 LYS B N 1
ATOM 876 C CA . LYS B 1 48 ? -5.516 -6.664 4.805 1 98.25 48 LYS B CA 1
ATOM 877 C C . LYS B 1 48 ? -4.711 -5.52 5.41 1 98.25 48 LYS B C 1
ATOM 879 O O . LYS B 1 48 ? -5.277 -4.598 6 1 98.25 48 LYS B O 1
ATOM 884 N N . ASP B 1 49 ? -3.457 -5.648 5.242 1 97.62 49 ASP B N 1
ATOM 885 C CA . ASP B 1 49 ? -2.598 -4.586 5.758 1 97.62 49 ASP B CA 1
ATOM 886 C C . ASP B 1 49 ? -2.9 -3.256 5.074 1 97.62 49 ASP B C 1
ATOM 888 O O . ASP B 1 49 ? -2.967 -2.215 5.73 1 97.62 49 ASP B O 1
ATOM 892 N N . ALA B 1 50 ? -3.094 -3.328 3.795 1 98.25 50 ALA B N 1
ATOM 893 C CA . ALA B 1 50 ? -3.42 -2.117 3.047 1 98.25 50 ALA B CA 1
ATOM 894 C C . ALA B 1 50 ? -4.766 -1.549 3.484 1 98.25 50 ALA B C 1
ATOM 896 O O . ALA B 1 50 ? -4.922 -0.332 3.611 1 98.25 50 ALA B O 1
ATOM 897 N N . LEU B 1 51 ? -5.691 -2.385 3.75 1 98.25 51 LEU B N 1
ATOM 898 C CA . LEU B 1 51 ? -7.004 -1.954 4.223 1 98.25 51 LEU B CA 1
ATOM 899 C C . LEU B 1 51 ? -6.898 -1.315 5.605 1 98.25 51 LEU B C 1
ATOM 901 O O . LEU B 1 51 ? -7.523 -0.285 5.867 1 98.25 51 LEU B O 1
ATOM 905 N N . ASN B 1 52 ? -6.109 -1.904 6.434 1 97.62 52 ASN B N 1
ATOM 906 C CA . ASN B 1 52 ? -5.883 -1.354 7.766 1 97.62 52 ASN B CA 1
ATOM 907 C C . ASN B 1 52 ? -5.25 0.034 7.699 1 97.62 52 ASN B C 1
ATOM 909 O O . ASN B 1 52 ? -5.629 0.929 8.461 1 97.62 52 ASN B O 1
ATOM 913 N N . SER B 1 53 ? -4.297 0.143 6.832 1 97.5 53 SER B N 1
ATOM 914 C CA . SER B 1 53 ? -3.672 1.448 6.652 1 97.5 53 SER B CA 1
ATOM 915 C C . SER B 1 53 ? -4.688 2.49 6.191 1 97.5 53 SER B C 1
ATOM 917 O O . SER B 1 53 ? -4.703 3.615 6.695 1 97.5 53 SER B O 1
ATOM 919 N N . LYS B 1 54 ? -5.496 2.143 5.285 1 97.94 54 LYS B N 1
ATOM 920 C CA . LYS B 1 54 ? -6.57 3.02 4.82 1 97.94 54 LYS B CA 1
ATOM 921 C C . LYS B 1 54 ? -7.453 3.469 5.98 1 97.94 54 LYS B C 1
ATOM 923 O O . LYS B 1 54 ? -7.73 4.66 6.133 1 97.94 54 LYS B O 1
ATOM 928 N N . GLU B 1 55 ? -7.832 2.533 6.75 1 97.19 55 GLU B N 1
ATOM 929 C CA . GLU B 1 55 ? -8.75 2.811 7.852 1 97.19 55 GLU B CA 1
ATOM 930 C C . GLU B 1 55 ? -8.102 3.707 8.898 1 97.19 55 GLU B C 1
ATOM 932 O O . GLU B 1 55 ? -8.75 4.613 9.438 1 97.19 55 GLU B O 1
ATOM 937 N N . LYS B 1 56 ? -6.91 3.48 9.188 1 96.06 56 LYS B N 1
ATOM 938 C CA . LYS B 1 56 ? -6.172 4.301 10.141 1 96.06 56 LYS B CA 1
ATOM 939 C C . LYS B 1 56 ? -6.09 5.75 9.672 1 96.06 56 LYS B C 1
ATOM 941 O O . LYS B 1 56 ? -6.332 6.676 10.453 1 96.06 56 LYS B O 1
ATOM 946 N N . LEU B 1 57 ? -5.793 5.926 8.43 1 95.94 57 LEU B N 1
ATOM 947 C CA . LEU B 1 57 ? -5.672 7.277 7.891 1 95.94 57 LEU B CA 1
ATOM 948 C C . LEU B 1 57 ? -7.031 7.969 7.848 1 95.94 57 LEU B C 1
ATOM 950 O O . LEU B 1 57 ? -7.117 9.188 8.031 1 95.94 57 LEU B O 1
ATOM 954 N N . MET B 1 58 ? -8.016 7.199 7.676 1 95.56 58 MET B N 1
ATOM 955 C CA . MET B 1 58 ? -9.375 7.73 7.582 1 95.56 58 MET B CA 1
ATOM 956 C C . MET B 1 58 ? -9.781 8.422 8.883 1 95.56 58 MET B C 1
ATOM 958 O O . MET B 1 58 ? -10.602 9.336 8.875 1 95.56 58 MET B O 1
ATOM 962 N N . THR B 1 59 ? -9.164 8.086 9.961 1 94.31 59 THR B N 1
ATOM 963 C CA . THR B 1 59 ? -9.516 8.664 11.258 1 94.31 59 THR B CA 1
ATOM 964 C C . THR B 1 59 ? -9.125 10.133 11.32 1 94.31 59 THR B C 1
ATOM 966 O O . THR B 1 59 ? -9.664 10.891 12.133 1 94.31 59 THR B O 1
ATOM 969 N N . PHE B 1 60 ? -8.289 10.586 10.484 1 92.25 60 PHE B N 1
ATOM 970 C CA . PHE B 1 60 ? -7.832 11.977 10.469 1 92.25 60 PHE B CA 1
ATOM 971 C C . PHE B 1 60 ? -8.758 12.836 9.625 1 92.25 60 PHE B C 1
ATOM 973 O O . PHE B 1 60 ? -8.664 14.07 9.648 1 92.25 60 PHE B O 1
ATOM 980 N N . LEU B 1 61 ? -9.609 12.164 8.906 1 90.12 61 LEU B N 1
ATOM 981 C CA . LEU B 1 61 ? -10.555 12.914 8.086 1 90.12 61 LEU B CA 1
ATOM 982 C C . LEU B 1 61 ? -11.852 13.172 8.844 1 90.12 61 LEU B C 1
ATOM 984 O O . LEU B 1 61 ? -12.688 13.961 8.414 1 90.12 61 LEU B O 1
ATO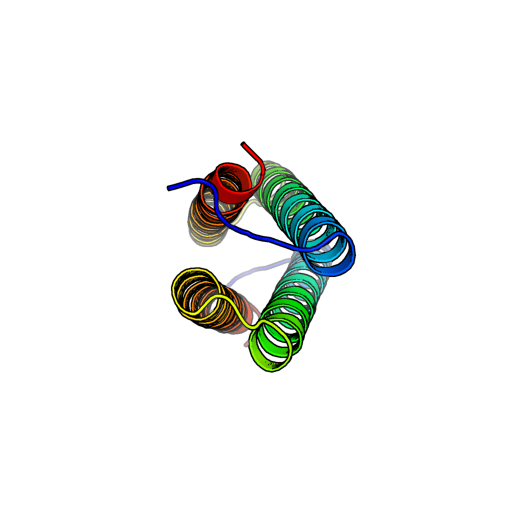M 988 N N . LYS B 1 62 ? -12.086 12.469 9.938 1 82.06 62 LYS B N 1
ATOM 989 C CA . LYS B 1 62 ? -13.281 12.656 10.75 1 82.06 62 LYS B CA 1
ATOM 990 C C . LYS B 1 62 ? -13.094 13.781 11.758 1 82.06 62 LYS B C 1
ATOM 992 O O . LYS B 1 62 ? -11.969 14.07 12.172 1 82.06 62 LYS B O 1
#